Protein 7G0E (pdb70)

Organism: Homo sapiens (NCBI:txid9606)

Sequence (134 aa):
ATVQQLEGRWRLVDSKGFDEYMMKELGVGIALRRKMGAMMAKPPDCCIITCDGKNLTIKTESTLKTTQFSCTLGEKFEETTADGRKTQTVVCNFTDGALVQHQEWDGKESTIITRKLKDGKLVVECCVMNNVTCCTRIYEEKKVE

InterPro domains:
  IPR000463 Cytosolic fatty-acid binding [PR00178] (7-29)
  IPR000463 Cytosolic fatty-acid binding [PR00178] (66-82)
  IPR000463 Cytosolic fatty-acid binding [PR00178] (113-133)
  IPR000463 Cytosolic fatty-acid binding [PS00214] (9-26)
  IPR000566 Lipocalin/cytosolic fatty-acid binding domain [PF00061] (9-133)
  IPR012674 Calycin [G3DSA:2.40.128.20] (1-135)
  IPR012674 Calycin [SSF50814] (5-134)
  IPR031259 Intracellular lipid binding protein [PTHR11955] (5-133)

Foldseek 3Di:
DDLVLVAAKWKWDDKDLPLVVCVVVVFDDVVSVVVVPWTWIWGWDDDPQWIKIWTDTPVDIDIDIDGAPDWDFDQDPSGDTWTWHWHCPPQWIWIWTDDPHWIKIWIWHADPQWTWIWIDTPNRIMIIIIHHDD

Secondary structure (DSSP, 8-state):
--GGGG-EEEEEEEEESHHHHHHHHT--HHHHHHHHH---EEEEEEETTEEEEEEE-SS-EEEEEEETT--EEEE-TTS-EEEEEEEEETTEEEEEEEETTEEEEEEEEEETTEEEEEEEETTEEEEEEEEEE-

Structure (mmCIF, N/CA/C/O backbone):
data_7G0E
#
_entry.id   7G0E
#
_cell.length_a   62.344
_cell.length_b   62.344
_cell.length_c   75.663
_cell.angle_alpha   90.000
_cell.angle_beta   90.000
_cell.angle_gamma   90.000
#
_symmetry.space_group_name_H-M   'P 43 21 2'
#
loop_
_entity.id
_entity.type
_entity.pdbx_description
1 polymer 'Fatty acid-binding protein 5'
2 non-polymer 'DIMETHYL SULFOXIDE'
3 non-polymer '2-{[3-(ethoxycarbonyl)-4,5,6,7-tetrahydro-1-benzothiophen-2-yl]carbamoyl}cyclopent-1-ene-1-carboxylic acid'
4 non-polymer 'SULFATE ION'
5 non-polymer 'CHLORIDE ION'
6 water water
#
loop_
_atom_site.group_PDB
_atom_site.id
_atom_site.type_symbol
_atom_site.label_atom_id
_atom_site.label_alt_id
_atom_site.label_comp_id
_atom_site.label_asym_id
_atom_site.label_entity_id
_atom_site.label_seq_id
_atom_site.pdbx_PDB_ins_code
_atom_site.Cartn_x
_atom_site.Cartn_y
_atom_site.Cartn_z
_atom_site.occupancy
_atom_site.B_iso_or_equiv
_atom_site.auth_seq_id
_atom_site.auth_comp_id
_atom_site.auth_asym_id
_atom_site.auth_atom_id
_atom_site.pdbx_PDB_model_num
ATOM 1 N N . ALA A 1 5 ? -18.399 -24.579 30.454 1.00 44.17 2 ALA A N 1
ATOM 2 C CA . ALA A 1 5 ? -18.204 -23.921 29.088 1.00 38.07 2 ALA A CA 1
ATOM 3 C C . ALA A 1 5 ? -18.493 -24.927 27.979 1.00 33.25 2 ALA A C 1
ATOM 4 O O . ALA A 1 5 ? -18.088 -26.112 28.044 1.00 34.10 2 ALA A O 1
ATOM 6 N N . THR A 1 6 ? -19.235 -24.467 26.970 1.00 30.28 3 THR A N 1
ATOM 7 C CA . THR A 1 6 ? -19.633 -25.297 25.819 1.00 28.26 3 THR A CA 1
ATOM 8 C C . THR A 1 6 ? -19.290 -24.596 24.468 1.00 24.00 3 THR A C 1
ATOM 9 O O . THR A 1 6 ? -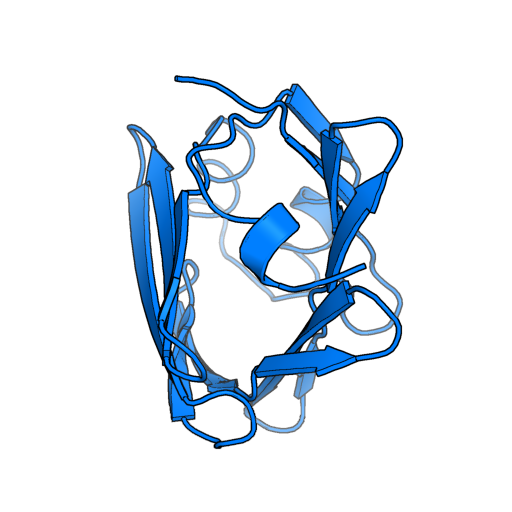19.200 -23.385 24.434 1.00 23.61 3 THR A O 1
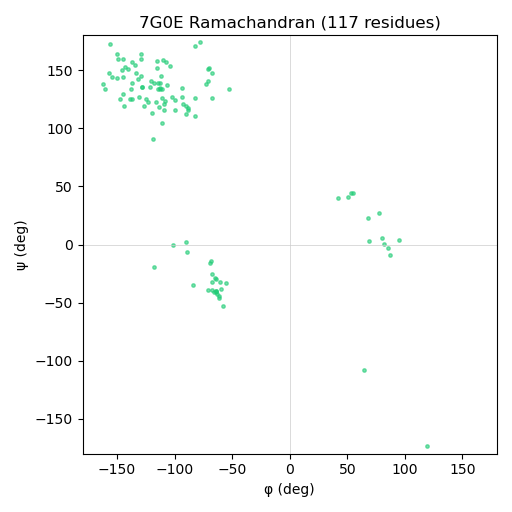ATOM 13 N N . VAL A 1 7 ? -19.207 -25.373 23.372 1.00 22.60 4 VAL A N 1
ATOM 14 C CA . VAL A 1 7 ? -18.999 -24.752 22.062 1.00 23.13 4 VAL A CA 1
ATOM 15 C C . VAL A 1 7 ? -20.142 -23.861 21.633 1.00 21.08 4 VAL A C 1
ATOM 16 O O . VAL A 1 7 ? -19.899 -22.884 20.937 1.00 23.49 4 VAL A O 1
ATOM 20 N N . GLN A 1 8 ? -21.352 -24.149 22.050 1.00 23.66 5 GLN A N 1
ATOM 21 C CA . GLN A 1 8 ? -22.516 -23.307 21.811 1.00 28.50 5 GLN A CA 1
ATOM 22 C C . GLN A 1 8 ? -22.416 -21.915 22.258 1.00 25.93 5 GLN A C 1
ATOM 23 O O . GLN A 1 8 ? -23.003 -21.037 21.614 1.00 21.59 5 GLN A O 1
ATOM 29 N N . GLN A 1 9 ? -21.677 -21.705 23.363 1.00 20.98 6 GLN A N 1
ATOM 30 C CA . GLN A 1 9 ? -21.565 -20.354 23.936 1.00 20.64 6 GLN A CA 1
ATOM 31 C C . GLN A 1 9 ? -20.743 -19.467 23.000 1.00 18.63 6 GLN A C 1
ATOM 32 O O . GLN A 1 9 ? -20.733 -18.234 23.151 1.00 20.56 6 GLN A O 1
ATOM 38 N N . LEU A 1 10 ? -20.006 -20.080 22.053 1.00 15.91 7 LEU A N 1
ATOM 39 C CA . LEU A 1 10 ? -19.175 -19.314 21.099 1.00 13.39 7 LEU A CA 1
ATOM 40 C C . LEU A 1 10 ? -19.971 -18.926 19.816 1.00 12.33 7 LEU A C 1
ATOM 41 O O . LEU A 1 10 ? -19.445 -18.165 19.015 1.00 12.80 7 LEU A O 1
ATOM 46 N N . GLU A 1 11 ? -21.214 -19.426 19.662 1.00 13.17 8 GLU A N 1
ATOM 47 C CA . GLU A 1 11 ? -21.900 -19.232 18.431 1.00 12.67 8 GLU A CA 1
ATOM 48 C C . GLU A 1 11 ? -22.328 -17.759 18.255 1.00 12.42 8 GLU A C 1
ATOM 49 O O . GLU A 1 11 ? -22.645 -17.044 19.268 1.00 14.65 8 GLU A O 1
ATOM 55 N N . GLY A 1 12 ? -22.412 -17.349 16.998 1.00 11.82 9 GLY A N 1
ATOM 56 C CA . GLY A 1 12 ? -22.979 -16.086 16.605 1.00 12.04 9 GLY A CA 1
ATOM 57 C C . GLY A 1 12 ? -21.974 -15.250 15.906 1.00 10.67 9 GLY A C 1
ATOM 58 O O . GLY A 1 12 ? -20.893 -15.706 15.479 1.00 11.46 9 GLY A O 1
ATOM 59 N N . ARG A 1 13 ? -22.392 -14.020 15.645 1.00 11.35 10 ARG A N 1
ATOM 60 C CA . ARG A 1 13 ? -21.562 -13.008 14.972 1.00 12.08 10 ARG A CA 1
ATOM 61 C C . ARG A 1 13 ? -20.856 -12.162 16.013 1.00 12.68 10 ARG A C 1
ATOM 62 O O . ARG A 1 13 ? -21.442 -11.666 16.953 1.00 14.16 10 ARG A O 1
ATOM 70 N N . TRP A 1 14 ? -19.578 -11.938 15.776 1.00 12.15 11 TRP A N 1
ATOM 71 C CA . TRP A 1 14 ? -18.673 -11.241 16.656 1.00 13.74 11 TRP A CA 1
ATOM 72 C C . TRP A 1 14 ? -17.915 -10.217 15.838 1.00 13.69 11 TRP A C 1
ATOM 73 O O . TRP A 1 14 ? -17.557 -10.476 14.709 1.00 15.42 11 TRP A O 1
ATOM 84 N N . ARG A 1 15 ? -17.642 -9.043 16.407 1.00 13.93 12 ARG A N 1
ATOM 85 C CA . ARG A 1 15 ? -16.938 -7.988 15.752 1.00 14.31 12 ARG A CA 1
ATOM 86 C C . ARG A 1 15 ? -15.579 -7.692 16.407 1.00 13.01 12 ARG A C 1
ATOM 87 O O . ARG A 1 15 ? -15.516 -7.503 17.629 1.00 13.84 12 ARG A O 1
ATOM 95 N N . LEU A 1 16 ? -14.504 -7.551 15.618 1.00 12.95 13 LEU A N 1
ATOM 96 C CA . LEU A 1 16 ? -13.198 -7.304 16.159 1.00 12.59 13 LEU A CA 1
ATOM 97 C C . LEU A 1 16 ? -13.121 -5.910 16.808 1.00 12.95 13 LEU A C 1
ATOM 98 O O . LEU A 1 16 ? -13.454 -4.892 16.138 1.00 16.73 13 LEU A O 1
ATOM 103 N N . VAL A 1 17 ? -12.690 -5.860 18.072 1.00 13.99 14 VAL A N 1
ATOM 104 C CA . VAL A 1 17 ? -12.537 -4.620 18.822 1.00 14.65 14 VAL A CA 1
ATOM 105 C C . VAL A 1 17 ? -11.116 -4.355 19.242 1.00 14.16 14 VAL A C 1
ATOM 106 O O . VAL A 1 17 ? -10.803 -3.226 19.589 1.00 19.50 14 VAL A O 1
ATOM 110 N N . ASP A 1 18 ? -10.210 -5.342 19.278 1.00 14.96 15 ASP A N 1
ATOM 111 C CA . ASP A 1 18 ? -8.839 -5.083 19.613 1.00 13.87 15 ASP A CA 1
ATOM 112 C C . ASP A 1 18 ? -7.955 -6.137 19.002 1.00 13.27 15 ASP A C 1
ATOM 113 O O . ASP A 1 18 ? -8.360 -7.319 18.948 1.00 14.39 15 ASP A O 1
ATOM 118 N N . SER A 1 19 ? -6.766 -5.756 18.560 1.00 13.08 16 SER A N 1
ATOM 119 C CA . SER A 1 19 ? -5.763 -6.702 18.103 1.00 12.53 16 SER A CA 1
ATOM 120 C C . SER A 1 19 ? -4.395 -6.312 18.638 1.00 12.86 16 SER A C 1
ATOM 121 O O . SER A 1 19 ? -4.036 -5.141 18.601 1.00 13.96 16 SER A O 1
ATOM 124 N N . LYS A 1 20 ? -3.634 -7.318 19.060 1.00 11.75 17 LYS A N 1
ATOM 125 C CA . LYS A 1 20 ? -2.267 -7.132 19.453 1.00 12.95 17 LYS A CA 1
ATOM 126 C C . LYS A 1 20 ? -1.424 -8.276 18.906 1.00 11.42 17 LYS A C 1
ATOM 127 O O . LYS A 1 20 ? -1.788 -9.437 19.005 1.00 13.33 17 LYS A O 1
ATOM 133 N N . GLY A 1 21 ? -0.267 -7.964 18.309 1.00 11.61 18 GLY A N 1
ATOM 134 C CA . GLY A 1 21 ? 0.658 -8.961 17.803 1.00 11.57 18 GLY A CA 1
ATOM 135 C C . GLY A 1 21 ? 0.343 -9.545 16.439 1.00 10.91 18 GLY A C 1
ATOM 136 O O . GLY A 1 21 ? 1.070 -10.432 15.955 1.00 11.57 18 GLY A O 1
ATOM 137 N N . PHE A 1 22 ? -0.731 -9.105 15.794 1.00 11.04 19 PHE A N 1
ATOM 138 C CA . PHE A 1 22 ? -1.154 -9.780 14.574 1.00 11.16 19 PHE A CA 1
ATOM 139 C C . PHE A 1 22 ? -0.130 -9.584 13.439 1.00 10.76 19 PHE A C 1
ATOM 140 O O . PHE A 1 22 ? 0.166 -10.518 12.698 1.00 10.88 19 PHE A O 1
ATOM 148 N N . ASP A 1 23 ? 0.450 -8.400 13.323 1.00 11.69 20 ASP A N 1
ATOM 149 C CA . ASP A 1 23 ? 1.444 -8.184 12.278 1.00 12.40 20 ASP A CA 1
ATOM 150 C C . ASP A 1 23 ? 2.656 -9.056 12.496 1.00 11.13 20 ASP A C 1
ATOM 151 O O . ASP A 1 23 ? 3.208 -9.584 11.517 1.00 11.76 20 ASP A O 1
ATOM 156 N N . GLU A 1 24 ? 3.088 -9.212 13.762 1.00 11.04 21 GLU A N 1
ATOM 157 C CA . GLU A 1 24 ? 4.204 -10.064 14.060 1.00 11.33 21 GLU A CA 1
ATOM 158 C C . GLU A 1 24 ? 3.905 -11.531 13.696 1.00 9.65 21 GLU A C 1
ATOM 159 O O . GLU A 1 24 ? 4.755 -12.233 13.152 1.00 10.26 21 GLU A O 1
ATOM 165 N N . TYR A 1 25 ? 2.701 -11.967 14.024 1.00 9.22 22 TYR A N 1
ATOM 166 C CA . TYR A 1 25 ? 2.260 -13.308 13.664 1.00 9.54 22 TYR A CA 1
ATOM 167 C C . TYR A 1 25 ? 2.247 -13.502 12.130 1.00 9.71 22 TYR A C 1
ATOM 168 O O . TYR A 1 25 ? 2.727 -14.535 11.623 1.00 10.02 22 TYR A O 1
ATOM 177 N N . MET A 1 26 ? 1.691 -12.519 11.416 1.00 9.57 23 MET A N 1
ATOM 178 C CA A MET A 1 26 ? 1.731 -12.593 9.937 0.50 9.80 23 MET A CA 1
ATOM 179 C CA B MET A 1 26 ? 1.730 -12.621 9.940 0.50 10.04 23 MET A CA 1
ATOM 180 C C . MET A 1 26 ? 3.160 -12.655 9.420 1.00 10.56 23 MET A C 1
ATOM 181 O O . MET A 1 26 ? 3.421 -13.364 8.437 1.00 11.16 23 MET A O 1
ATOM 190 N N . LYS A 1 27 ? 4.083 -11.898 9.967 1.00 10.72 24 LYS A N 1
ATOM 191 C CA . LYS A 1 27 ? 5.522 -11.936 9.547 1.00 11.60 24 LYS A CA 1
ATOM 192 C C . LYS A 1 27 ? 6.099 -13.267 9.843 1.00 11.52 24 LYS A C 1
ATOM 193 O O . LYS A 1 27 ? 6.878 -13.766 9.027 1.00 12.67 24 LYS A O 1
ATOM 199 N N . GLU A 1 28 ? 5.800 -13.893 10.999 1.00 11.32 25 GLU A N 1
ATOM 200 C CA . GLU A 1 28 ? 6.300 -15.251 11.296 1.00 11.25 25 GLU A CA 1
ATOM 201 C C . GLU A 1 28 ? 5.834 -16.266 10.266 1.00 10.92 25 GLU A C 1
ATOM 202 O O . GLU A 1 28 ? 6.582 -17.189 9.901 1.00 13.12 25 GLU A O 1
ATOM 208 N N . LEU A 1 29 ? 4.578 -16.131 9.789 1.00 11.53 26 LEU A N 1
ATOM 209 C CA . LEU A 1 29 ? 4.071 -16.938 8.678 1.00 12.01 26 LEU A CA 1
ATOM 210 C C . LEU A 1 29 ? 4.691 -16.654 7.319 1.00 12.03 26 LEU A C 1
ATOM 211 O O . LEU A 1 29 ? 4.581 -17.486 6.437 1.00 17.81 26 LEU A O 1
ATOM 216 N N . GLY A 1 30 ? 5.404 -15.5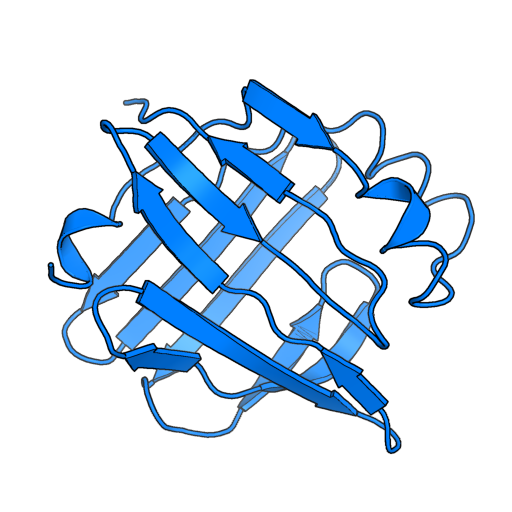42 7.185 1.00 12.25 27 GLY A N 1
ATOM 217 C CA . GLY A 1 30 ? 5.979 -15.220 5.909 1.00 12.37 27 GLY A CA 1
ATOM 218 C C . GLY A 1 30 ? 4.960 -14.661 4.955 1.00 12.55 27 GLY A C 1
ATOM 219 O O . GLY A 1 30 ? 5.123 -14.734 3.716 1.00 15.20 27 GLY A O 1
ATOM 220 N N . VAL A 1 31 ? 3.894 -14.026 5.466 1.00 11.82 28 VAL A N 1
ATOM 221 C CA . VAL A 1 31 ? 2.877 -13.406 4.589 1.00 12.04 28 VAL A CA 1
ATOM 222 C C . VAL A 1 31 ? 3.460 -12.169 3.932 1.00 11.52 28 VAL A C 1
ATOM 223 O O . VAL A 1 31 ? 4.202 -11.415 4.551 1.00 13.16 28 VAL A O 1
ATOM 227 N N . GLY A 1 32 ? 3.125 -11.965 2.661 1.00 12.97 29 GLY A N 1
ATOM 228 C CA . GLY A 1 32 ? 3.628 -10.841 1.909 1.00 13.94 29 GLY A CA 1
ATOM 229 C C . GLY A 1 32 ? 2.903 -9.518 2.244 1.00 11.67 29 GLY A C 1
ATOM 230 O O . GLY A 1 32 ? 1.914 -9.489 2.972 1.00 12.58 29 GLY A O 1
ATOM 231 N N . ILE A 1 33 ? 3.419 -8.441 1.670 1.00 12.42 30 ILE A N 1
ATOM 232 C CA . ILE A 1 33 ? 3.009 -7.138 2.125 1.00 13.24 30 ILE A CA 1
ATOM 233 C C . ILE A 1 33 ? 1.502 -6.907 1.851 1.00 11.54 30 ILE A C 1
ATOM 234 O O . ILE A 1 33 ? 0.867 -6.241 2.648 1.00 12.30 30 ILE A O 1
ATOM 239 N N . ALA A 1 34 ? 0.981 -7.349 0.692 1.00 12.13 31 ALA A N 1
ATOM 240 C CA . ALA A 1 34 ? -0.431 -7.015 0.381 1.00 12.69 31 ALA A CA 1
ATOM 241 C C . ALA A 1 34 ? -1.370 -7.545 1.506 1.00 11.27 31 ALA A C 1
ATOM 242 O O . ALA A 1 34 ? -2.179 -6.821 2.069 1.00 12.15 31 ALA A O 1
ATOM 244 N N . LEU A 1 35 ? -1.245 -8.831 1.807 1.00 11.50 32 LEU A N 1
ATOM 245 C CA . LEU A 1 35 ? -2.102 -9.458 2.847 1.00 11.91 32 LEU A CA 1
ATOM 246 C C . LEU A 1 35 ? -1.768 -8.910 4.190 1.00 12.13 32 LEU A C 1
ATOM 247 O O . LEU A 1 35 ? -2.679 -8.765 4.995 1.00 12.96 32 LEU A O 1
ATOM 252 N N . ARG A 1 36 ? -0.507 -8.529 4.502 1.00 11.90 33 ARG A N 1
ATOM 253 C CA A ARG A 1 36 ? -0.259 -7.914 5.785 0.70 12.50 33 ARG A CA 1
ATOM 254 C CA B ARG A 1 36 ? -0.226 -7.897 5.781 0.30 12.79 33 ARG A CA 1
ATOM 255 C C . ARG A 1 36 ? -0.909 -6.540 5.905 1.00 12.43 33 ARG A C 1
ATOM 256 O O . ARG A 1 36 ? -1.437 -6.247 6.970 1.00 14.27 33 ARG A O 1
ATOM 271 N N . LYS A 1 37 ? -0.884 -5.756 4.798 1.00 12.49 34 LYS A N 1
ATOM 272 C CA . LYS A 1 37 ? -1.571 -4.469 4.884 1.00 13.16 34 LYS A CA 1
ATOM 273 C C . LYS A 1 37 ? -3.052 -4.644 5.053 1.00 13.35 34 LYS A C 1
ATOM 274 O O . LYS A 1 37 ? -3.732 -3.941 5.846 1.00 13.40 34 LYS A O 1
ATOM 280 N N . MET A 1 38 ? -3.635 -5.582 4.359 1.00 13.10 35 MET A N 1
ATOM 281 C CA . MET A 1 38 ? -5.062 -5.865 4.513 1.00 12.17 35 MET A CA 1
ATOM 282 C C . MET A 1 38 ? -5.358 -6.316 5.944 1.00 13.24 35 MET A C 1
ATOM 283 O O . MET A 1 38 ? -6.355 -5.873 6.500 1.00 14.93 35 MET A O 1
ATOM 288 N N . GLY A 1 39 ? -4.521 -7.197 6.480 1.00 13.54 36 GLY A N 1
ATOM 289 C CA . GLY A 1 39 ? -4.752 -7.652 7.855 1.00 14.11 36 GLY A CA 1
ATOM 290 C C . GLY A 1 39 ? -4.616 -6.575 8.863 1.00 15.50 36 GLY A C 1
ATOM 291 O O . GLY A 1 39 ? -5.290 -6.622 9.878 1.00 16.75 36 GLY A O 1
ATOM 292 N N . ALA A 1 40 ? -3.812 -5.537 8.649 1.00 15.97 37 ALA A N 1
ATOM 293 C CA . ALA A 1 40 ? -3.663 -4.395 9.549 1.00 18.59 37 ALA A CA 1
ATOM 294 C C . ALA A 1 40 ? -4.905 -3.539 9.519 1.00 20.22 37 ALA A C 1
ATOM 295 O O . ALA A 1 40 ? -5.246 -2.935 10.523 1.00 24.91 37 ALA A O 1
ATOM 297 N N . MET A 1 41 ? -5.481 -3.372 8.354 1.00 19.31 38 MET A N 1
ATOM 298 C CA A MET A 1 41 ? -6.584 -2.441 8.304 0.50 20.24 38 MET A CA 1
ATOM 299 C CA B MET A 1 41 ? -6.587 -2.454 8.066 0.50 20.23 38 MET A CA 1
ATOM 300 C C . MET A 1 41 ? -7.972 -3.029 8.388 1.00 21.51 38 MET A C 1
ATOM 301 O O . MET A 1 41 ? -8.864 -2.297 8.787 1.00 26.82 38 MET A O 1
ATOM 310 N N . ALA A 1 42 ? -8.157 -4.315 8.097 1.00 18.53 39 ALA A N 1
ATOM 311 C CA . ALA A 1 42 ? -9.478 -4.924 8.255 1.00 16.71 39 ALA A CA 1
ATOM 312 C C . ALA A 1 42 ? -9.896 -5.007 9.734 1.00 15.59 39 ALA A C 1
ATOM 313 O O . ALA A 1 42 ? -9.113 -5.252 10.631 1.00 19.01 39 ALA A O 1
ATOM 315 N N . LYS A 1 43 ? -11.219 -4.877 9.918 1.00 18.66 40 LYS A N 1
ATOM 316 C CA . LYS A 1 43 ? -11.818 -5.088 11.269 1.00 19.91 40 LYS A CA 1
ATOM 317 C C . LYS A 1 43 ? -12.952 -6.104 10.968 1.00 19.47 40 LYS A C 1
ATOM 318 O O . LYS A 1 43 ? -14.100 -5.768 10.838 1.00 21.51 40 LYS A O 1
ATOM 324 N N A PRO A 1 44 ? -12.583 -7.377 10.835 0.50 15.45 41 PRO A N 1
ATOM 325 N N B PRO A 1 44 ? -12.597 -7.356 10.815 0.50 15.62 41 PRO A N 1
ATOM 326 C CA A PRO A 1 44 ? -13.605 -8.349 10.403 0.50 14.74 41 PRO A CA 1
ATOM 327 C CA B PRO A 1 44 ? -13.593 -8.363 10.406 0.50 14.64 41 PRO A CA 1
ATOM 328 C C A PRO A 1 44 ? -14.612 -8.688 11.520 0.50 13.48 41 PRO A C 1
ATOM 329 C C B PRO A 1 44 ? -14.610 -8.691 11.516 0.50 13.41 41 PRO A C 1
ATOM 330 O O A PRO A 1 44 ? -14.379 -8.496 12.730 0.50 14.60 41 PRO A O 1
ATOM 331 O O B PRO A 1 44 ? -14.377 -8.499 12.720 0.50 14.54 41 PRO A O 1
ATOM 338 N N . ASP A 1 45 ? -15.730 -9.248 11.065 1.00 12.59 42 ASP A N 1
ATOM 339 C CA . ASP A 1 45 ? -16.587 -10.022 11.896 1.00 12.31 42 ASP A CA 1
ATOM 340 C C . ASP A 1 45 ? -16.211 -11.500 11.791 1.00 12.13 42 ASP A C 1
ATOM 341 O O . ASP A 1 45 ? -15.717 -11.914 10.730 1.00 13.24 42 ASP A O 1
ATOM 346 N N A CYS A 1 46 ? -16.402 -12.241 12.898 0.70 12.43 43 CYS A N 1
ATOM 347 N N B CYS A 1 46 ? -16.377 -12.262 12.860 0.30 14.08 43 CYS A N 1
ATOM 348 C CA A CYS A 1 46 ? -16.230 -13.682 12.913 0.70 12.07 43 CYS A CA 1
ATOM 349 C CA B CYS A 1 46 ? -16.318 -13.679 12.669 0.30 13.29 43 CYS A CA 1
ATOM 350 C C A CYS A 1 46 ? -17.601 -14.270 13.221 0.70 11.42 43 CYS A C 1
ATOM 351 C C B CYS A 1 46 ? -17.597 -14.255 13.173 0.30 12.15 43 CYS A C 1
ATOM 352 O O A CYS A 1 46 ? -18.247 -13.875 14.163 0.70 12.71 43 CYS A O 1
ATOM 353 O O B CYS A 1 46 ? -18.155 -13.857 14.188 0.30 13.30 43 CYS A O 1
ATOM 358 N N . ILE A 1 47 ? -18.041 -15.223 12.405 1.00 11.75 44 ILE A N 1
ATOM 359 C CA . ILE A 1 47 ? -19.332 -15.870 12.575 1.00 10.47 44 ILE A CA 1
ATOM 360 C C . ILE A 1 47 ? -19.050 -17.346 12.798 1.00 10.64 44 ILE A C 1
ATOM 361 O O . ILE A 1 47 ? -18.486 -18.060 11.953 1.00 10.89 44 ILE A O 1
ATOM 366 N N . ILE A 1 48 ? -19.431 -17.822 14.000 1.00 10.68 45 ILE A N 1
ATOM 367 C CA . ILE A 1 48 ? -19.213 -19.189 14.455 1.00 10.58 45 ILE A CA 1
ATOM 368 C C . ILE A 1 48 ? -20.533 -19.905 14.533 1.00 10.16 45 ILE A C 1
ATOM 369 O O . ILE A 1 48 ? -21.443 -19.400 15.207 1.00 10.76 45 ILE A O 1
ATOM 374 N N . THR A 1 49 ? -20.646 -21.049 13.880 1.00 9.90 46 THR A N 1
ATOM 375 C CA . THR A 1 49 ? -21.807 -21.873 14.066 1.00 11.23 46 THR A CA 1
ATOM 376 C C . THR A 1 49 ? -21.369 -23.320 14.286 1.00 11.16 46 THR A C 1
ATOM 377 O O . THR A 1 49 ? -20.358 -23.798 13.722 1.00 11.93 46 THR A O 1
ATOM 381 N N . CYS A 1 50 ? -22.134 -24.034 15.087 1.00 12.84 47 CYS A N 1
ATOM 382 C CA . CYS A 1 50 ? -21.786 -25.404 15.367 1.00 13.91 47 CYS A CA 1
ATOM 383 C C . CYS A 1 50 ? -23.054 -26.267 15.577 1.00 19.92 47 CYS A C 1
ATOM 384 O O . CYS A 1 50 ? -23.925 -25.871 16.342 1.00 24.78 47 CYS A O 1
ATOM 387 N N . ASP A 1 51 ? -23.172 -27.342 14.812 1.00 20.17 48 ASP A N 1
ATOM 388 C CA . ASP A 1 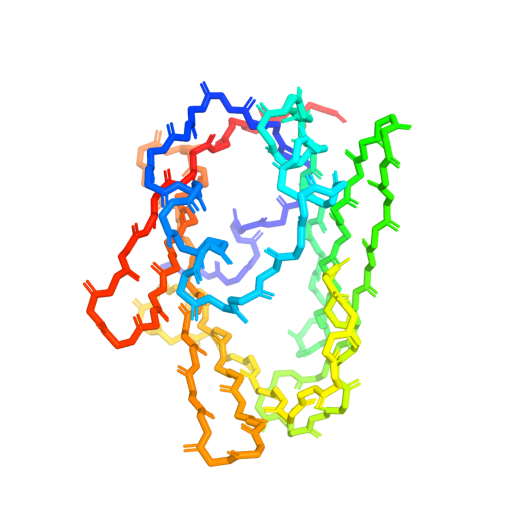51 ? -24.335 -28.282 14.836 1.00 21.80 48 ASP A CA 1
ATOM 389 C C . ASP A 1 51 ? -23.728 -29.608 15.235 1.00 22.25 48 ASP A C 1
ATOM 390 O O . ASP A 1 51 ? -23.159 -30.337 14.427 1.00 20.05 48 ASP A O 1
ATOM 395 N N . GLY A 1 52 ? -23.728 -29.815 16.553 1.00 24.42 49 GLY A N 1
ATOM 396 C CA . GLY A 1 52 ? -23.065 -30.978 17.137 1.00 23.01 49 GLY A CA 1
ATOM 397 C C . GLY A 1 52 ? -21.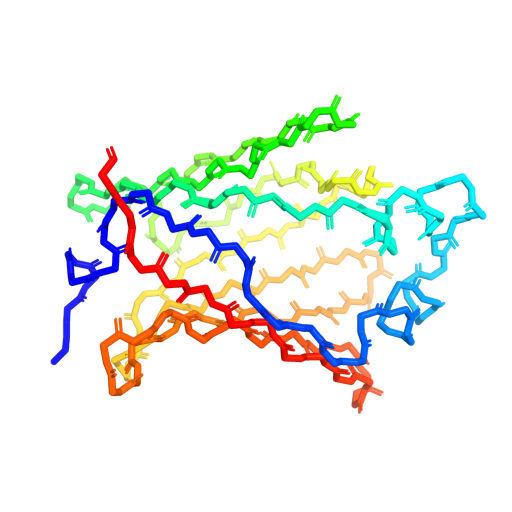558 -30.916 16.899 1.00 22.52 49 GLY A C 1
ATOM 398 O O . GLY A 1 52 ? -20.899 -30.129 17.501 1.00 29.90 49 GLY A O 1
ATOM 399 N N . LYS A 1 53 ? -21.057 -31.764 16.023 1.00 23.66 50 LYS A N 1
ATOM 400 C CA . LYS A 1 53 ? -19.663 -31.766 15.740 1.00 21.76 50 LYS A CA 1
ATOM 401 C C . LYS A 1 53 ? -19.390 -31.057 14.438 1.00 18.77 50 LYS A C 1
ATOM 402 O O . LYS A 1 53 ? -18.236 -30.920 14.122 1.00 19.89 50 LYS A O 1
ATOM 408 N N . ASN A 1 54 ? -20.419 -30.541 13.732 1.00 15.74 51 ASN A N 1
ATOM 409 C CA . ASN A 1 54 ? -20.130 -29.763 12.532 1.00 15.22 51 ASN A CA 1
ATOM 410 C C . ASN A 1 54 ? -19.920 -28.283 12.860 1.00 14.59 51 ASN A C 1
ATOM 411 O O . ASN A 1 54 ? -20.791 -27.662 13.384 1.00 25.63 51 ASN A O 1
ATOM 416 N N . LEU A 1 55 ? -18.739 -27.784 12.601 1.00 11.60 52 LEU A N 1
ATOM 417 C CA . LEU A 1 55 ? -18.329 -26.430 12.915 1.00 10.27 52 LEU A CA 1
ATOM 418 C C . LEU A 1 55 ? -18.127 -25.661 11.589 1.00 9.87 52 LEU A C 1
ATOM 419 O O . LEU A 1 55 ? -17.510 -26.168 10.657 1.00 12.09 52 LEU A O 1
ATOM 424 N N . THR A 1 56 ? -18.571 -24.413 11.570 1.00 9.95 53 THR A N 1
ATOM 425 C CA . THR A 1 56 ? -18.235 -23.482 10.494 1.00 10.26 53 THR A CA 1
ATOM 426 C C . THR A 1 56 ? -17.691 -22.180 11.185 1.00 9.70 53 THR A C 1
ATOM 427 O O . THR A 1 56 ? -18.297 -21.689 12.120 1.00 10.93 53 THR A O 1
ATOM 431 N N . ILE A 1 57 ? -16.578 -21.651 10.645 1.00 9.61 54 ILE A N 1
ATOM 432 C CA . ILE A 1 57 ? -16.117 -20.322 11.034 1.00 10.23 54 ILE A CA 1
ATOM 433 C C . ILE A 1 57 ? -15.935 -19.473 9.812 1.00 10.31 54 ILE A C 1
ATOM 434 O O . ILE A 1 57 ? -15.160 -19.833 8.912 1.00 10.98 54 ILE A O 1
ATOM 439 N N . LYS A 1 58 ? -16.658 -18.371 9.690 1.00 11.08 55 LYS A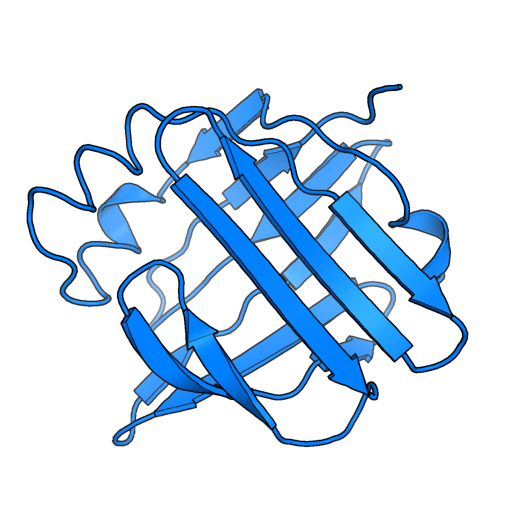 N 1
ATOM 440 C CA . LYS A 1 58 ? -16.577 -17.422 8.569 1.00 11.52 55 LYS A CA 1
ATOM 441 C C . LYS A 1 58 ? -16.008 -16.124 9.150 1.00 11.32 55 LYS A C 1
ATOM 442 O O . LYS A 1 58 ? -16.423 -15.644 10.197 1.00 12.99 55 LYS A O 1
ATOM 448 N N . THR A 1 59 ? -15.041 -15.572 8.444 1.00 14.25 56 THR A N 1
ATOM 449 C CA . THR A 1 59 ? -14.371 -14.308 8.786 1.00 14.29 56 THR A CA 1
ATOM 450 C C . THR A 1 59 ? -14.792 -13.396 7.675 1.00 14.03 56 THR A C 1
ATOM 451 O O . THR A 1 59 ? -14.414 -13.619 6.560 1.00 18.94 56 THR A O 1
ATOM 455 N N . GLU A 1 60 ? -15.501 -12.298 7.951 1.00 13.32 57 GLU A N 1
ATOM 456 C CA . GLU A 1 60 ? -16.122 -11.432 6.967 1.00 15.08 57 GLU A CA 1
ATOM 457 C C . GLU A 1 60 ? -15.626 -9.983 7.106 1.00 14.05 57 GLU A C 1
ATOM 458 O O . GLU A 1 60 ? -15.766 -9.366 8.173 1.00 14.83 57 GLU A O 1
ATOM 464 N N . SER A 1 61 ? -15.067 -9.431 6.055 1.00 15.75 58 SER A N 1
ATOM 465 C CA . SER A 1 61 ? -14.661 -8.029 6.056 1.00 17.71 58 SER A CA 1
ATOM 466 C C . SER A 1 61 ? -14.786 -7.532 4.639 1.00 18.91 58 SER A C 1
ATOM 467 O O . SER A 1 61 ? -14.846 -8.314 3.636 1.00 18.61 58 SER A O 1
ATOM 470 N N . THR A 1 62 ? -14.782 -6.211 4.570 1.00 20.74 59 THR A N 1
ATOM 471 C CA . THR A 1 62 ? -14.863 -5.531 3.275 1.00 22.59 59 THR A CA 1
ATOM 472 C C . THR A 1 62 ? -13.678 -5.915 2.396 1.00 19.11 59 THR A C 1
ATOM 473 O O . THR A 1 62 ? -13.781 -5.919 1.186 1.00 24.38 59 THR A O 1
ATOM 477 N N . LEU A 1 63 ? -12.542 -6.176 2.977 1.00 14.23 60 LEU A N 1
ATOM 478 C CA . LEU A 1 63 ? -11.364 -6.504 2.204 1.00 14.01 60 LEU A CA 1
ATOM 479 C C . LEU A 1 63 ? -11.287 -7.991 1.813 1.00 16.15 60 LEU A C 1
ATOM 480 O O . LEU A 1 63 ? -10.816 -8.338 0.770 1.00 24.52 60 LEU A O 1
ATOM 485 N N . LYS A 1 64 ? -11.754 -8.901 2.665 1.00 15.20 61 LYS A N 1
ATOM 486 C CA . LYS A 1 64 ? -11.653 -10.347 2.374 1.00 17.12 61 LYS A CA 1
ATOM 487 C C . LYS A 1 64 ? -12.620 -11.083 3.255 1.00 15.60 61 LYS A C 1
ATOM 488 O O . LYS A 1 64 ? -12.732 -10.794 4.447 1.00 21.53 61 LYS A O 1
ATOM 494 N N . THR A 1 65 ? -13.291 -12.048 2.691 1.00 14.35 62 THR A N 1
ATOM 495 C CA . THR A 1 65 ? -14.092 -13.003 3.448 1.00 14.81 62 THR A CA 1
ATOM 496 C C . THR A 1 65 ? -13.607 -14.402 3.192 1.00 14.16 62 THR A C 1
ATOM 497 O O . THR A 1 65 ? -13.298 -14.760 2.043 1.00 15.14 62 THR A O 1
ATOM 501 N N . THR A 1 66 ? -13.486 -15.194 4.240 1.00 14.30 63 THR A N 1
ATOM 502 C CA . THR A 1 66 ? -13.027 -16.572 4.163 1.00 15.22 63 THR A CA 1
ATOM 503 C C . THR A 1 66 ? -13.930 -17.406 5.065 1.00 12.42 63 THR A C 1
ATOM 504 O O . THR A 1 66 ? -14.507 -16.874 5.954 1.00 15.99 63 THR A O 1
ATOM 508 N N . GLN A 1 67 ? -13.996 -18.671 4.801 1.00 12.34 64 GLN A N 1
ATOM 509 C CA . GLN A 1 67 ? -14.736 -19.553 5.651 1.00 11.94 64 GLN A CA 1
ATOM 510 C C . GLN A 1 67 ? -14.220 -20.989 5.501 1.00 11.17 64 GLN A C 1
ATOM 511 O O . GLN A 1 67 ? -13.783 -21.390 4.428 1.00 12.48 64 GLN A O 1
ATOM 517 N N . PHE A 1 68 ? -14.295 -21.721 6.617 1.00 11.07 65 PHE A N 1
ATOM 518 C CA . PHE A 1 68 ? -14.075 -23.144 6.592 1.00 10.72 65 PHE A CA 1
ATOM 519 C C . PHE A 1 68 ? -15.136 -23.881 7.395 1.00 11.49 65 PHE A C 1
ATOM 520 O O . PHE A 1 68 ? -15.722 -23.295 8.286 1.00 10.82 65 PHE A O 1
ATOM 528 N N . SER A 1 69 ? -15.360 -25.131 7.033 1.00 11.84 66 SER A N 1
ATOM 529 C CA . SER A 1 69 ? -16.241 -26.031 7.738 1.00 12.15 66 SER A CA 1
ATOM 530 C C . SER A 1 69 ? -15.499 -27.332 8.004 1.00 11.41 66 SER A C 1
ATOM 531 O O . SER A 1 69 ? -14.667 -27.787 7.241 1.00 13.58 66 SER A O 1
ATOM 534 N N . CYS A 1 70 ? -15.787 -27.957 9.160 1.00 11.11 67 CYS A N 1
ATOM 535 C CA . CYS A 1 70 ? -15.173 -29.236 9.517 1.00 11.08 67 CYS A CA 1
ATOM 536 C C . CYS A 1 70 ? -16.048 -29.977 10.513 1.00 11.39 67 CYS A C 1
ATOM 537 O O . CYS A 1 70 ? -17.040 -29.460 11.027 1.00 11.83 67 CYS A O 1
ATOM 540 N N . THR A 1 71 ? -15.649 -31.217 10.766 1.00 11.64 68 THR A N 1
ATOM 541 C CA . THR A 1 71 ? -16.179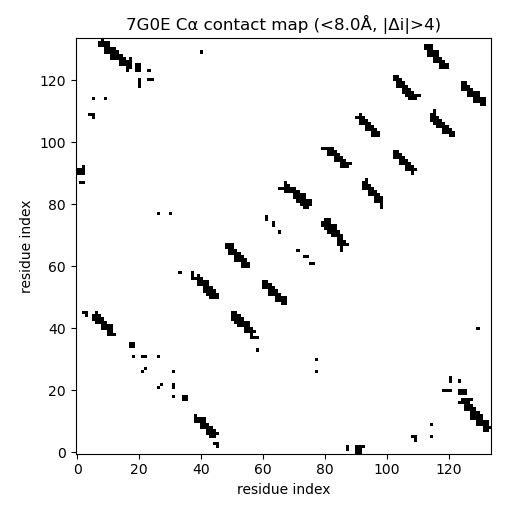 -32.043 11.825 1.00 12.36 68 THR A CA 1
ATOM 542 C C . THR A 1 71 ? -15.164 -32.020 12.931 1.00 12.00 68 THR A C 1
ATOM 543 O O . THR A 1 71 ? -13.964 -32.303 12.725 1.00 12.45 68 THR A O 1
ATOM 547 N N . LEU A 1 72 ? -15.551 -31.682 14.160 1.00 11.55 69 LEU A N 1
ATOM 548 C CA . LEU A 1 72 ? -14.665 -31.635 15.339 1.00 13.00 69 LEU A CA 1
ATOM 549 C C . LEU A 1 72 ? -13.966 -32.960 15.435 1.00 11.92 69 LEU A C 1
ATOM 550 O O . LEU A 1 72 ? -14.609 -34.020 15.377 1.00 13.85 69 LEU A O 1
ATOM 555 N N . GLY A 1 73 ? -12.664 -32.907 15.657 1.00 11.96 70 GLY A N 1
ATOM 556 C CA . GLY A 1 73 ? -11.862 -34.044 15.828 1.00 13.40 70 GLY A CA 1
ATOM 557 C C . GLY A 1 73 ? -11.280 -34.688 14.590 1.00 13.54 70 GLY A C 1
ATOM 558 O O . GLY A 1 73 ? -10.519 -35.603 14.708 1.00 16.50 70 GLY A O 1
ATOM 559 N N . GLU A 1 74 ? -11.699 -34.260 13.392 1.00 12.91 71 GLU A N 1
ATOM 560 C CA . GLU A 1 74 ? -11.281 -34.830 12.138 1.00 12.32 71 GLU A CA 1
ATOM 561 C C . GLU A 1 74 ? -10.337 -33.925 11.409 1.00 12.74 71 GLU A C 1
ATOM 562 O O . GLU A 1 74 ? -10.574 -32.726 11.301 1.00 16.71 71 GLU A O 1
ATOM 568 N N . LYS A 1 75 ? -9.281 -34.480 10.837 1.00 13.01 72 LYS A N 1
ATOM 569 C CA . LYS A 1 75 ? -8.320 -33.750 10.052 1.00 12.84 72 LYS A CA 1
ATOM 570 C C . LYS A 1 75 ? -8.913 -33.353 8.708 1.00 11.64 72 LYS A C 1
ATOM 571 O O . LYS A 1 75 ? -9.563 -34.171 8.068 1.00 13.91 72 LYS A O 1
ATOM 577 N N . PHE A 1 76 ? -8.658 -32.140 8.263 1.00 11.27 73 PHE A N 1
ATOM 578 C CA . PHE A 1 76 ? -9.163 -31.672 7.001 1.00 11.05 73 PHE A CA 1
ATOM 579 C C . PHE A 1 76 ? -8.184 -30.661 6.375 1.00 10.14 73 PHE A C 1
ATOM 580 O O . PHE A 1 76 ? -7.307 -30.098 7.011 1.00 11.47 73 PHE A O 1
ATOM 588 N N . GLU A 1 77 ? -8.331 -30.490 5.073 1.00 10.78 74 GLU A N 1
ATOM 589 C CA . GLU A 1 77 ? -7.553 -29.482 4.324 1.00 11.30 74 GLU A CA 1
ATOM 590 C C . GLU A 1 77 ? -8.195 -28.124 4.451 1.00 11.43 74 GLU A C 1
ATOM 591 O O . GLU A 1 77 ? -9.272 -27.849 3.851 1.00 12.19 74 GLU A O 1
ATOM 597 N N . GLU A 1 78 ? -7.520 -27.220 5.175 1.00 10.40 75 GLU A N 1
ATOM 598 C CA . GLU A 1 78 ? -7.920 -25.839 5.320 1.00 10.68 75 GLU A CA 1
ATOM 599 C C . GLU A 1 78 ? -7.133 -24.938 4.385 1.00 11.06 75 GLU A C 1
ATOM 600 O O . GLU A 1 78 ? -5.916 -24.938 4.443 1.00 13.40 75 GLU A O 1
ATOM 606 N N . THR A 1 79 ? -7.806 -24.156 3.536 1.00 9.83 76 THR A N 1
ATOM 607 C CA . THR A 1 79 ? -7.168 -23.061 2.833 1.00 10.27 76 THR A CA 1
ATOM 608 C C . THR A 1 79 ? -7.269 -21.822 3.744 1.00 10.31 76 THR A C 1
ATOM 609 O O . THR A 1 79 ? -8.373 -21.372 4.085 1.00 11.02 76 THR A O 1
ATOM 613 N N . THR A 1 80 ? -6.134 -21.330 4.189 1.00 10.67 77 THR A N 1
ATOM 614 C CA . THR A 1 80 ? -6.141 -20.223 5.147 1.00 10.23 77 THR A CA 1
ATOM 615 C C . THR A 1 80 ? -6.305 -18.915 4.420 1.00 10.71 77 THR A C 1
ATOM 616 O O . THR A 1 80 ? -6.208 -18.838 3.180 1.00 12.09 77 THR A O 1
ATOM 620 N N . ALA A 1 81 ? -6.515 -17.832 5.185 1.00 11.11 78 ALA A N 1
ATOM 621 C CA . ALA A 1 81 ? -6.786 -16.545 4.566 1.00 12.08 78 ALA A CA 1
ATOM 622 C C . ALA A 1 81 ? -5.583 -15.991 3.804 1.00 12.68 78 ALA A C 1
ATOM 623 O O . ALA A 1 81 ? -5.695 -15.210 2.862 1.00 16.23 78 ALA A O 1
ATOM 625 N N . ASP A 1 82 ? -4.393 -16.418 4.216 1.00 11.84 79 ASP A N 1
ATOM 626 C CA . ASP A 1 82 ? -3.154 -16.097 3.541 1.00 13.08 79 ASP A CA 1
ATOM 627 C C . ASP A 1 82 ? -2.748 -17.096 2.471 1.00 12.33 79 ASP A C 1
ATOM 628 O O . ASP A 1 82 ? -1.725 -16.902 1.835 1.00 16.18 79 ASP A O 1
ATOM 633 N N . GLY A 1 83 ? -3.557 -18.131 2.211 1.00 12.41 80 GLY A N 1
ATOM 634 C CA . GLY A 1 83 ? -3.375 -19.045 1.113 1.00 13.55 80 GLY A CA 1
ATOM 635 C C . GLY A 1 83 ? -2.648 -20.321 1.357 1.00 11.98 80 GLY A C 1
ATOM 636 O O . GLY A 1 83 ? -2.413 -21.080 0.407 1.00 16.25 80 GLY A O 1
ATOM 637 N N . ARG A 1 84 ? -2.265 -20.605 2.598 1.00 11.55 81 ARG A N 1
ATOM 638 C CA . ARG A 1 84 ? -1.662 -21.900 2.900 1.00 11.56 81 ARG A CA 1
ATOM 639 C C . ARG A 1 84 ? -2.748 -22.975 2.798 1.00 10.78 81 ARG A C 1
ATOM 640 O O . ARG A 1 84 ? -3.940 -22.729 2.992 1.00 12.21 81 ARG A O 1
ATOM 648 N N . LYS A 1 85 ? -2.319 -24.200 2.467 1.00 12.00 82 LYS A N 1
ATOM 649 C CA . LYS A 1 85 ? -3.200 -25.388 2.568 1.00 12.70 82 LYS A CA 1
ATOM 650 C C . LYS A 1 85 ? -2.657 -26.227 3.709 1.00 11.99 82 LYS A C 1
ATOM 651 O O . LYS A 1 85 ? -1.636 -26.911 3.616 1.00 16.78 82 LYS A O 1
ATOM 657 N N . THR A 1 86 ? -3.331 -26.194 4.837 1.00 11.28 83 THR A N 1
ATOM 658 C CA . THR A 1 86 ? -2.871 -26.862 6.032 1.00 11.23 83 THR A CA 1
ATOM 659 C C . THR A 1 86 ? -3.711 -28.078 6.318 1.00 11.54 83 THR A C 1
ATOM 660 O O . THR A 1 86 ? -4.852 -28.215 5.854 1.00 12.31 83 THR A O 1
ATOM 664 N N . GLN A 1 87 ? -3.141 -29.000 7.066 1.00 10.75 84 GLN A N 1
ATOM 665 C CA . GLN A 1 87 ? -3.913 -30.073 7.697 1.00 10.89 84 GLN A CA 1
ATOM 666 C C . GLN A 1 87 ? -4.321 -29.547 9.070 1.00 10.25 84 GLN A C 1
ATOM 667 O O . GLN A 1 87 ? -3.479 -29.308 9.936 1.00 11.59 84 GLN A O 1
ATOM 673 N N . THR A 1 88 ? -5.620 -29.323 9.226 1.00 10.91 85 THR A N 1
ATOM 674 C CA . THR A 1 88 ? -6.198 -28.724 10.400 1.00 10.59 85 THR A CA 1
ATOM 675 C C . THR A 1 88 ? -7.036 -29.696 11.175 1.00 10.85 85 THR A C 1
ATOM 676 O O . THR A 1 88 ? -7.718 -30.544 10.566 1.00 11.57 85 THR A O 1
ATOM 680 N N . VAL A 1 89 ? -7.048 -29.592 12.496 1.00 11.84 86 VAL A N 1
ATOM 681 C CA A VAL A 1 89 ? -8.042 -30.247 13.335 0.70 11.87 86 VAL A CA 1
ATOM 682 C CA B VAL A 1 89 ? -8.068 -30.236 13.316 0.30 12.07 86 VAL A CA 1
ATOM 683 C C . VAL A 1 89 ? -8.593 -29.248 14.344 1.00 11.03 86 VAL A C 1
ATOM 684 O O . VAL A 1 89 ? -7.790 -28.503 14.923 1.00 12.35 86 VAL A O 1
ATOM 691 N N . CYS A 1 90 ? -9.909 -29.234 14.530 1.00 11.12 87 CYS A N 1
ATOM 692 C CA . CYS A 1 90 ? -10.535 -28.401 15.537 1.00 11.74 87 CYS A CA 1
ATOM 693 C C . CYS A 1 90 ? -11.168 -29.286 16.603 1.00 12.67 87 CYS A C 1
ATOM 694 O O . CYS A 1 90 ? -11.801 -30.301 16.266 1.00 13.50 87 CYS A O 1
ATOM 697 N N . ASN A 1 91 ? -11.027 -28.889 17.849 1.00 13.17 88 ASN A N 1
ATOM 698 C CA . ASN A 1 91 ? -11.665 -29.624 18.942 1.00 13.79 88 ASN A CA 1
ATOM 699 C C . ASN A 1 91 ? -12.137 -28.610 19.977 1.00 13.58 88 ASN A C 1
ATOM 700 O O . ASN A 1 91 ? -11.492 -27.596 20.165 1.00 18.59 88 ASN A O 1
ATOM 705 N N . PHE A 1 92 ? -13.174 -28.922 20.742 1.00 14.67 89 PHE A N 1
ATOM 706 C CA . PHE A 1 92 ? -13.565 -28.130 21.883 1.00 15.91 89 PHE A CA 1
ATOM 707 C C . PHE A 1 92 ? -13.000 -28.867 23.094 1.00 18.23 89 PHE A C 1
ATOM 708 O O . PHE A 1 92 ? -13.454 -29.966 23.393 1.00 20.28 89 PHE A O 1
ATOM 716 N N . THR A 1 93 ? -12.063 -28.263 23.831 1.00 20.81 90 THR A N 1
ATOM 717 C CA . THR A 1 93 ? -11.247 -28.926 24.874 1.00 22.01 90 THR A CA 1
ATOM 718 C C . THR A 1 93 ? -11.020 -27.934 25.948 1.00 26.43 90 THR A C 1
ATOM 719 O O . THR A 1 93 ? -10.540 -26.840 25.719 1.00 27.42 90 THR A O 1
ATOM 723 N N . ASP A 1 94 ? -11.290 -28.346 27.180 1.00 35.42 91 ASP A N 1
ATOM 724 C CA . ASP A 1 94 ? -10.953 -27.530 28.368 1.00 28.49 91 ASP A CA 1
ATOM 725 C C . ASP A 1 94 ? -11.537 -26.126 28.207 1.00 24.01 91 ASP A C 1
ATOM 726 O O . ASP A 1 94 ? -10.847 -25.149 28.554 1.00 33.39 91 ASP A O 1
ATOM 731 N N . GLY A 1 95 ? -12.811 -26.069 27.749 1.00 26.78 92 GLY A N 1
ATOM 732 C CA . GLY A 1 95 ? -13.610 -24.848 27.636 1.00 25.23 92 GLY A CA 1
ATOM 733 C C . GLY A 1 95 ? -13.103 -23.852 26.554 1.00 25.73 92 GLY A C 1
ATOM 734 O O . GLY A 1 95 ? -13.339 -22.677 26.714 1.00 24.72 92 GLY A O 1
ATOM 735 N N . ALA A 1 96 ? -12.351 -24.293 25.536 1.00 20.77 93 ALA A N 1
ATOM 736 C CA . ALA A 1 96 ? -11.974 -23.463 24.435 1.00 16.77 93 ALA A CA 1
ATOM 737 C C . ALA A 1 96 ? -12.053 -24.285 23.159 1.00 15.25 93 ALA A C 1
ATOM 738 O O . ALA A 1 96 ? -11.849 -25.485 23.152 1.00 18.72 93 ALA A O 1
ATOM 740 N N . LEU A 1 97 ? -12.321 -23.595 22.046 1.00 14.14 94 LEU A N 1
ATOM 741 C CA . LEU A 1 97 ? -12.125 -24.194 20.744 1.00 14.14 94 LEU A CA 1
ATOM 742 C C . LEU A 1 97 ? -10.650 -24.069 20.353 1.00 13.12 94 LEU A C 1
ATOM 743 O O . LEU A 1 97 ? -10.096 -22.979 20.358 1.00 15.28 94 LEU A O 1
ATOM 748 N N . VAL A 1 98 ? -10.062 -25.168 20.024 1.00 12.63 95 VAL A N 1
ATOM 749 C CA . VAL A 1 98 ? -8.658 -25.292 19.679 1.00 12.74 95 VAL A CA 1
ATOM 750 C C . VAL A 1 98 ? -8.531 -25.743 18.218 1.00 12.70 95 VAL A C 1
ATOM 751 O O . VAL A 1 98 ? -9.000 -26.806 17.872 1.00 17.51 95 VAL A O 1
ATOM 755 N N . GLN A 1 99 ? -7.839 -24.967 17.405 1.00 12.12 96 GLN A N 1
ATOM 756 C CA . GLN A 1 99 ? -7.633 -25.205 15.994 1.00 12.31 96 GLN A CA 1
ATOM 757 C C . GLN A 1 99 ? -6.141 -25.338 15.740 1.00 11.16 96 GLN A C 1
ATOM 758 O O . GLN A 1 99 ? -5.359 -24.368 15.971 1.00 14.28 96 GLN A O 1
ATOM 764 N N . HIS A 1 100 ? -5.708 -26.509 15.372 1.00 11.10 97 HIS A N 1
ATOM 765 C CA . HIS A 1 100 ? -4.331 -26.846 15.164 1.00 11.95 97 HIS A CA 1
ATOM 766 C C . HIS A 1 100 ? -4.056 -27.029 13.688 1.00 11.51 97 HIS A C 1
ATOM 767 O O . HIS A 1 100 ? -4.713 -27.852 13.071 1.00 13.17 97 HIS A O 1
ATOM 774 N N . GLN A 1 101 ? -3.087 -26.281 13.141 1.00 10.89 98 GLN A N 1
ATOM 775 C CA . GLN A 1 101 ? -2.664 -26.359 11.739 1.00 10.33 98 GLN A CA 1
ATOM 776 C C . GLN A 1 101 ? -1.283 -26.899 11.617 1.00 10.97 98 GLN A C 1
ATOM 777 O O . GLN A 1 101 ? -0.368 -26.466 12.293 1.00 12.42 98 GLN A O 1
ATOM 783 N N . GLU A 1 102 ? -1.124 -27.824 10.680 1.00 11.73 99 GLU A N 1
ATOM 784 C CA . GLU A 1 102 ? 0.211 -28.386 10.349 1.00 12.50 99 GLU A CA 1
ATOM 785 C C . GLU A 1 102 ? 0.398 -28.281 8.855 1.00 12.04 99 GLU A C 1
ATOM 786 O O . GLU A 1 102 ? -0.505 -28.675 8.069 1.00 13.40 99 GLU A O 1
ATOM 792 N N . TRP A 1 103 ? 1.570 -27.848 8.431 1.00 12.13 100 TRP A N 1
ATOM 793 C CA . TRP A 1 103 ? 1.881 -27.778 6.986 1.00 12.82 100 TRP A CA 1
ATOM 794 C C . TRP A 1 103 ? 3.373 -27.732 6.808 1.00 14.72 100 TRP A C 1
ATOM 795 O O . TRP A 1 103 ? 4.029 -27.001 7.517 1.00 14.30 100 TRP A O 1
ATOM 806 N N . ASP A 1 104 ? 3.902 -28.524 5.907 1.00 17.49 101 ASP A N 1
ATOM 807 C CA . ASP A 1 104 ? 5.295 -28.418 5.438 1.00 19.52 101 ASP A CA 1
ATOM 808 C C . ASP A 1 104 ? 6.259 -28.372 6.672 1.00 19.19 101 ASP A C 1
ATOM 809 O O . ASP A 1 104 ? 7.219 -27.617 6.704 1.00 20.95 101 ASP A O 1
ATOM 814 N N . GLY A 1 105 ? 5.960 -29.195 7.670 1.00 17.76 102 GLY A N 1
ATOM 815 C CA . GLY A 1 105 ? 6.813 -29.311 8.871 1.00 16.10 102 GLY A CA 1
ATOM 816 C C . GLY A 1 105 ? 6.668 -28.231 9.936 1.00 14.03 102 GLY A C 1
ATOM 817 O O . GLY A 1 105 ? 7.371 -28.252 10.942 1.00 18.87 102 GLY A O 1
ATOM 818 N N . LYS A 1 106 ? 5.716 -27.337 9.749 1.00 14.21 103 LYS A N 1
ATOM 819 C CA . LYS A 1 106 ? 5.403 -26.174 10.611 1.00 13.57 103 LYS A CA 1
ATOM 820 C C . LYS A 1 106 ? 4.078 -26.411 11.319 1.00 11.78 103 LYS A C 1
ATOM 821 O O . LYS A 1 106 ? 3.255 -27.222 10.843 1.00 12.85 103 LYS A O 1
ATOM 827 N N . GLU A 1 107 ? 3.831 -25.719 12.422 1.00 11.79 104 GLU A N 1
ATOM 828 C CA . GLU A 1 107 ? 2.585 -25.826 13.110 1.00 13.04 104 GLU A CA 1
ATOM 829 C C . GLU A 1 107 ? 2.213 -24.450 13.721 1.00 12.15 104 GLU A C 1
ATOM 830 O O . GLU A 1 107 ? 3.048 -23.664 14.125 1.00 11.15 104 GLU A O 1
ATOM 836 N N . SER A 1 108 ? 0.914 -24.237 13.809 1.00 11.03 105 SER A N 1
ATOM 837 C CA . SER A 1 108 ? 0.348 -23.078 14.473 1.00 11.21 105 SER A CA 1
ATOM 838 C C . SER A 1 108 ? -0.940 -23.467 15.149 1.00 11.43 105 SER A C 1
ATOM 839 O O . SER A 1 108 ? -1.703 -24.281 14.620 1.00 13.26 105 SER A O 1
ATOM 842 N N . THR A 1 109 ? -1.203 -22.866 16.321 1.00 11.45 106 THR A N 1
ATOM 843 C CA . THR A 1 109 ? -2.427 -23.081 17.070 1.00 12.66 106 THR A CA 1
ATOM 844 C C . THR A 1 109 ? -3.201 -21.772 17.202 1.00 11.98 106 THR A C 1
ATOM 845 O O . THR A 1 109 ? -2.597 -20.738 17.512 1.00 11.47 106 THR A O 1
ATOM 849 N N . ILE A 1 110 ? -4.501 -21.874 17.043 1.00 11.67 107 ILE A N 1
ATOM 850 C CA A ILE A 1 110 ? -5.449 -20.803 17.269 0.50 11.46 107 ILE A CA 1
ATOM 851 C CA B ILE A 1 110 ? -5.458 -20.796 17.249 0.50 11.48 107 ILE A CA 1
ATOM 852 C C . ILE A 1 110 ? -6.457 -21.241 18.277 1.00 11.27 107 ILE A C 1
ATOM 853 O O . ILE A 1 110 ? -7.108 -22.278 18.050 1.00 11.66 107 ILE A O 1
ATOM 862 N N . THR A 1 111 ? -6.647 -20.476 19.361 1.00 10.65 108 THR A N 1
ATOM 863 C CA . THR A 1 111 ? -7.654 -20.809 20.353 1.00 10.85 108 THR A CA 1
ATOM 864 C C . THR A 1 111 ? -8.701 -19.750 20.363 1.00 11.27 108 THR A C 1
ATOM 865 O O . THR A 1 111 ? -8.433 -18.564 20.096 1.00 11.48 108 THR A O 1
ATOM 869 N N . ARG A 1 112 ? -9.927 -20.117 20.733 1.00 11.90 109 ARG A N 1
ATOM 870 C CA . ARG A 1 112 ? -11.073 -19.185 20.817 1.00 11.73 109 ARG A CA 1
ATOM 871 C C . ARG A 1 112 ? -11.825 -19.567 22.099 1.00 11.87 109 ARG A C 1
ATOM 872 O O . ARG A 1 112 ? -12.240 -20.699 22.261 1.00 12.39 109 ARG A O 1
ATOM 880 N N . LYS A 1 113 ? -12.010 -18.567 22.962 1.00 12.82 110 LYS A N 1
ATOM 881 C CA . LYS A 1 113 ? -12.679 -18.798 24.263 1.00 14.36 110 LYS A CA 1
ATOM 882 C C . LYS A 1 113 ? -13.502 -17.560 24.578 1.00 14.42 110 LYS A C 1
ATOM 883 O O . LYS A 1 113 ? -13.240 -16.481 24.093 1.00 17.73 110 LYS A O 1
ATOM 889 N N . LEU A 1 114 ? -14.488 -17.763 25.466 1.00 15.62 111 LEU A N 1
ATOM 890 C CA . LEU A 1 114 ? -15.281 -16.712 25.999 1.00 18.77 111 LEU A CA 1
ATOM 891 C C . LEU A 1 114 ? -14.611 -16.268 27.334 1.00 21.63 111 LEU A C 1
ATOM 892 O O . LEU A 1 114 ? -14.369 -17.108 28.237 1.00 28.07 111 LEU A O 1
ATOM 897 N N . LYS A 1 115 ? -14.343 -14.980 27.447 1.00 23.48 112 LYS A N 1
ATOM 898 C CA . LYS A 1 115 ? -13.822 -14.377 28.697 1.00 25.98 112 LYS A CA 1
ATOM 899 C C . LYS A 1 115 ? -14.567 -13.071 28.940 1.00 26.14 112 LYS A C 1
ATOM 900 O O . LYS A 1 115 ? -14.553 -12.160 28.117 1.00 25.81 112 LYS A O 1
ATOM 906 N N . ASP A 1 116 ? -15.169 -12.933 30.127 1.00 29.91 113 ASP A N 1
ATOM 907 C CA . ASP A 1 116 ? -16.013 -11.753 30.428 1.00 31.91 113 ASP A CA 1
ATOM 908 C C . ASP A 1 116 ? -16.959 -11.302 29.277 1.00 25.29 113 ASP A C 1
ATOM 909 O O . ASP A 1 116 ? -17.136 -10.099 29.020 1.00 33.44 113 ASP A O 1
ATOM 914 N N . GLY A 1 117 ? -17.558 -12.284 28.588 1.00 24.79 114 GLY A N 1
ATOM 915 C CA . GLY A 1 117 ? -18.567 -11.968 27.568 1.00 24.98 114 GLY A CA 1
ATOM 916 C C . GLY A 1 117 ? -17.980 -11.647 26.181 1.00 25.20 114 GLY A C 1
ATOM 917 O O . GLY A 1 117 ? -18.784 -11.457 25.195 1.00 23.95 114 GLY A O 1
ATOM 918 N N . LYS A 1 118 ? -16.646 -11.626 26.079 1.00 19.43 115 LYS A N 1
ATOM 919 C CA . LYS A 1 118 ? -15.965 -11.386 24.790 1.00 17.91 115 LYS A CA 1
ATOM 920 C C . LYS A 1 118 ? -15.391 -12.664 24.205 1.00 15.17 115 LYS A C 1
ATOM 921 O O . LYS A 1 118 ? -15.073 -13.565 24.992 1.00 18.00 115 LYS A O 1
ATOM 927 N N . LEU A 1 119 ? -15.246 -12.696 22.877 1.00 13.66 116 LEU A N 1
ATOM 928 C CA . LEU A 1 119 ? -14.558 -13.814 22.295 1.00 13.23 116 LEU A CA 1
ATOM 929 C C . LEU A 1 119 ? -13.093 -13.449 22.168 1.00 12.87 116 LEU A C 1
ATOM 930 O O . LEU A 1 119 ? -12.731 -12.409 21.533 1.00 13.59 116 LEU A O 1
ATOM 935 N N . VAL A 1 120 ? -12.206 -14.224 22.797 1.00 12.99 117 VAL A N 1
ATOM 936 C CA . VAL A 1 120 ? -10.776 -13.958 22.840 1.00 12.32 117 VAL A CA 1
ATOM 937 C C . VAL A 1 120 ? -10.128 -15.029 21.963 1.00 11.61 117 VAL A C 1
ATOM 938 O O . VAL A 1 120 ? -10.207 -16.228 22.231 1.00 12.31 117 VAL A O 1
ATOM 942 N N . VAL A 1 121 ? -9.516 -14.534 20.873 1.00 11.32 118 VAL A N 1
ATOM 943 C CA . VAL A 1 121 ? -8.923 -15.366 19.861 1.00 10.68 118 VAL A CA 1
ATOM 944 C C . VAL A 1 121 ? -7.408 -15.200 19.979 1.00 11.36 118 VAL A C 1
ATOM 945 O O . VAL A 1 121 ? -6.901 -14.079 19.849 1.00 13.49 118 VAL A O 1
ATOM 949 N N . GLU A 1 122 ? -6.690 -16.271 20.221 1.00 10.62 119 GLU A N 1
ATOM 950 C CA . GLU A 1 122 ? -5.238 -16.235 20.382 1.00 10.67 119 GLU A CA 1
ATOM 951 C C . GLU A 1 122 ? -4.596 -17.110 19.348 1.00 10.66 119 GLU A C 1
ATOM 952 O O . GLU A 1 122 ? -5.016 -18.237 19.163 1.00 11.69 119 GLU A O 1
ATOM 958 N N . CYS A 1 123 ? -3.483 -16.652 18.814 1.00 11.51 120 CYS A N 1
ATOM 959 C CA A CYS A 1 123 ? -2.730 -17.385 17.781 0.50 10.93 120 CYS A CA 1
ATOM 960 C CA B CYS A 1 123 ? -2.773 -17.414 17.836 0.50 11.87 120 CYS A CA 1
ATOM 961 C C . CYS A 1 123 ? -1.297 -17.491 18.212 1.00 10.88 120 CYS A C 1
ATOM 962 O O . CYS A 1 123 ? -0.791 -16.581 18.846 1.00 11.23 120 CYS A O 1
ATOM 967 N N . VAL A 1 124 ? -0.654 -18.563 17.817 1.00 9.92 121 VAL A N 1
ATOM 968 C CA . VAL A 1 124 ? 0.774 -18.698 18.063 1.00 10.20 121 VAL A CA 1
ATOM 969 C C . VAL A 1 124 ? 1.419 -19.532 16.966 1.00 9.32 121 VAL A C 1
ATOM 970 O O . VAL A 1 124 ? 0.885 -20.537 16.505 1.00 10.20 121 VAL A O 1
ATOM 974 N N . MET A 1 125 ? 2.635 -19.127 16.618 1.00 9.37 122 MET A N 1
ATOM 975 C CA . MET A 1 125 ? 3.539 -19.953 15.782 1.00 9.21 122 MET A CA 1
ATOM 976 C C . MET A 1 125 ? 4.958 -19.698 16.318 1.00 9.18 122 MET A C 1
ATOM 977 O O . MET A 1 125 ? 5.375 -18.567 16.379 1.00 9.32 122 MET A O 1
ATOM 982 N N . ASN A 1 126 ? 5.618 -20.757 16.790 1.00 9.33 123 ASN A N 1
ATOM 983 C CA . ASN A 1 126 ? 7.015 -20.628 17.189 1.00 9.95 123 ASN A CA 1
ATOM 984 C C . ASN A 1 126 ? 7.200 -19.503 18.227 1.00 9.71 123 ASN A C 1
ATOM 985 O O . ASN A 1 126 ? 8.124 -18.680 18.136 1.00 10.26 123 ASN A O 1
ATOM 990 N N . ASN A 1 127 ? 6.286 -19.475 19.228 1.00 9.68 124 ASN A N 1
ATOM 991 C CA . ASN A 1 127 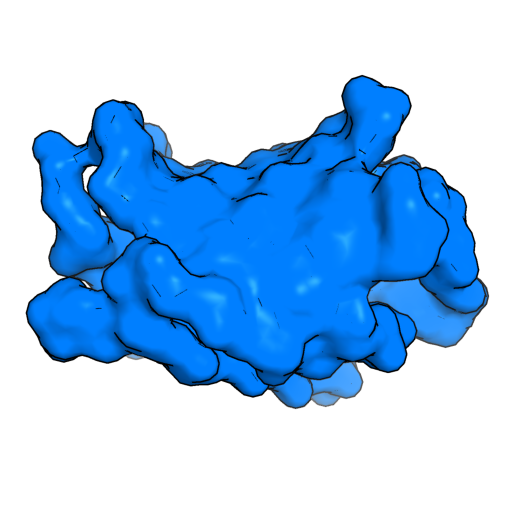? 6.286 -18.500 20.335 1.00 10.26 124 ASN A CA 1
ATOM 992 C C . ASN A 1 127 ? 5.952 -17.071 19.928 1.00 10.47 124 ASN A C 1
ATOM 993 O O . ASN A 1 127 ? 5.979 -16.168 20.766 1.00 11.53 124 ASN A O 1
ATOM 998 N N . VAL A 1 128 ? 5.622 -16.813 18.645 1.00 9.61 125 VAL A N 1
ATOM 999 C CA . VAL A 1 128 ? 5.141 -15.502 18.194 1.00 9.48 125 VAL A CA 1
ATOM 1000 C C . VAL A 1 128 ? 3.619 -15.511 18.325 1.00 10.16 125 VAL A C 1
ATOM 1001 O O . VAL A 1 128 ? 2.949 -16.356 17.724 1.00 11.20 125 VAL A O 1
ATOM 1005 N N . THR A 1 129 ? 3.114 -14.611 19.138 1.00 10.69 126 THR A N 1
ATOM 1006 C CA . THR A 1 129 ? 1.760 -14.643 19.608 1.00 11.57 126 THR A CA 1
ATOM 1007 C C . THR A 1 129 ? 0.949 -13.454 19.118 1.00 11.75 126 THR A C 1
ATOM 1008 O O . THR A 1 129 ? 1.441 -12.372 18.852 1.00 14.73 126 THR A O 1
ATOM 1012 N N . CYS A 1 130 ? -0.369 -13.618 19.100 1.00 11.75 127 CYS A N 1
ATOM 1013 C CA A CYS A 1 130 ? -1.296 -12.540 18.886 0.50 11.59 127 CYS A CA 1
ATOM 1014 C CA B CYS A 1 130 ? -1.329 -12.553 18.836 0.50 12.05 127 CYS A CA 1
ATOM 1015 C C . CYS A 1 130 ? -2.567 -12.828 19.667 1.00 10.50 127 CYS A C 1
ATOM 1016 O O . CYS A 1 130 ? -2.879 -13.973 19.959 1.00 12.17 127 CYS A O 1
ATOM 1021 N N . THR A 1 131 ? -3.228 -11.748 20.075 1.00 11.40 128 THR A N 1
ATOM 1022 C CA . THR A 1 131 ? -4.504 -11.804 20.732 1.00 11.15 128 THR A CA 1
ATOM 1023 C C . THR A 1 131 ? -5.465 -10.813 20.050 1.00 10.99 128 THR A C 1
ATOM 1024 O O . THR A 1 131 ? -5.136 -9.627 19.933 1.00 11.46 128 THR A O 1
ATOM 1028 N N . ARG A 1 132 ? -6.610 -11.318 19.647 1.00 11.54 129 ARG A N 1
ATOM 1029 C CA . ARG A 1 132 ? -7.681 -10.557 18.965 1.00 10.82 129 ARG A CA 1
ATOM 1030 C C . ARG A 1 132 ? -8.980 -10.738 19.757 1.00 12.09 129 ARG A C 1
ATOM 1031 O O . ARG A 1 132 ? -9.358 -11.858 20.046 1.00 13.92 129 ARG A O 1
ATOM 1039 N N . ILE A 1 133 ? -9.581 -9.645 20.146 1.00 11.83 130 ILE A N 1
ATOM 1040 C CA . ILE A 1 133 ? -10.762 -9.626 20.973 1.00 12.20 130 ILE A CA 1
ATOM 1041 C C . ILE A 1 133 ? -11.926 -9.139 20.136 1.00 12.36 130 ILE A C 1
ATOM 1042 O O . ILE A 1 133 ? -11.820 -8.116 19.446 1.00 12.83 130 ILE A O 1
ATOM 1047 N N . TYR A 1 134 ? -13.016 -9.888 20.277 1.00 12.66 131 TYR A N 1
ATOM 1048 C CA . TYR A 1 134 ? -14.263 -9.611 19.533 1.00 13.12 131 TYR A CA 1
ATOM 1049 C C . TYR A 1 134 ? -15.444 -9.442 20.523 1.00 14.14 131 TYR A C 1
ATOM 1050 O O . TYR A 1 134 ? -15.492 -10.114 21.523 1.00 15.68 131 TYR A O 1
ATOM 1059 N N A GLU A 1 135 ? -16.345 -8.536 20.212 0.50 14.90 132 GLU A N 1
ATOM 1060 N N B GLU A 1 135 ? -16.333 -8.519 20.232 0.50 14.62 132 GLU A N 1
ATOM 1061 C CA A GLU A 1 135 ? -17.558 -8.337 21.002 0.50 15.16 132 GLU A CA 1
ATOM 1062 C CA B GLU A 1 135 ? -17.545 -8.317 21.029 0.50 14.98 132 GLU A CA 1
ATOM 1063 C C A GLU A 1 135 ? -18.749 -8.890 20.261 0.50 16.63 132 GLU A C 1
ATOM 1064 C C B GLU A 1 135 ? -18.721 -8.902 20.277 0.50 16.18 132 GLU A C 1
ATOM 1065 O O A GLU A 1 135 ? -18.834 -8.847 19.024 0.50 15.43 132 GLU A O 1
ATOM 1066 O O B GLU A 1 135 ? -18.767 -8.876 19.038 0.50 15.79 132 GLU A O 1
ATOM 1077 N N . LYS A 1 136 ? -19.680 -9.442 21.019 1.00 18.57 133 LYS A N 1
ATOM 1078 C CA A LYS A 1 136 ? -20.849 -10.070 20.444 0.50 18.35 133 LYS A CA 1
ATOM 1079 C CA B LYS A 1 136 ? -20.850 -10.062 20.455 0.50 18.33 133 LYS A CA 1
ATOM 1080 C C . LYS A 1 136 ? -21.671 -8.977 19.853 1.00 18.39 133 LYS A C 1
ATOM 1081 O O . LYS A 1 136 ? -21.948 -7.954 20.541 1.00 20.28 133 LYS A O 1
ATOM 1092 N N . VAL A 1 137 ? -22.126 -9.175 18.603 1.00 16.43 134 VAL A N 1
ATOM 1093 C CA . VAL A 1 137 ? -23.060 -8.275 17.937 1.00 18.02 134 VAL A CA 1
ATOM 1094 C C . VAL A 1 137 ? -24.252 -9.007 17.334 1.00 18.64 134 VAL A C 1
ATOM 1095 O O . VAL A 1 137 ? -24.280 -10.209 17.196 1.00 25.60 134 VAL A O 1
ATOM 1099 N N . GLU A 1 138 ? -25.275 -8.230 17.029 1.00 24.04 135 GLU A N 1
ATOM 1100 C CA . GLU A 1 138 ? -26.441 -8.855 16.366 1.00 24.74 135 GLU A CA 1
ATOM 1101 C C . GLU A 1 138 ? -26.235 -9.061 14.812 1.00 21.99 135 GLU A C 1
ATOM 1102 O O . GLU A 1 138 ? -26.793 -9.933 14.129 1.00 22.81 135 GLU A O 1
#

Solvent-accessible surface area: 7447 Å² total; per-residue (Å²): 107,50,13,88,90,4,62,21,75,5,121,11,69,58,47,148,33,40,68,93,10,18,113,62,28,64,12,45,102,70,51,55,122,54,15,65,118,15,133,10,25,4,32,0,67,13,112,52,141,86,1,38,3,61,43,53,24,144,79,77,65,38,104,28,72,14,44,25,44,102,146,39,126,12,70,12,51,34,48,38,129,2,84,0,26,0,60,56,64,148,30,15,0,44,1,52,3,77,33,125,88,80,97,3,37,20,37,20,64,74,121,138,50,76,0,12,11,63,11,53,9,103,139,40,84,3,46,21,45,11,65,101,23,221

Radius of gyration: 13.92 Å; Cα contacts (8 Å, |Δi|>4): 349; chains: 1; bounding box: 34×32×30 Å

B-factor: mean 18.28, std 8.56, range [9.18, 62.02]

Nearest PDB structures (foldseek):
  7fyd-assembly1_A  TM=1.004E+00  e=1.585E-21  Homo sapiens
  3nr3-assembly1_A  TM=9.704E-01  e=1.211E-16  Homo sapiens
  6sts-assembly2_B  TM=9.655E-01  e=1.345E-16  Homo sapiens
  6aq1-assembly1_A  TM=9.766E-01  e=4.249E-16  Homo sapiens
  7yf1-assembly1_A  TM=9.777E-01  e=2.650E-15  Mus musculus

GO terms:
  GO:0005324 long-chain fatty acid transmembrane transporter activity (F, IMP)
  GO:0015909 long-chain fatty acid transport (P, IMP)
  GO:1990379 lipid transport across blood-brain barrier (P, IMP)
  GO:0005504 fatty acid binding (F, IDA)
  GO:0005634 nucleus (C, IDA)
  GO:0005737 cytoplasm (C, IDA)
  GO:0042802 identical protein binding (F, IDA)
  GO:0005737 cytoplasm (C, EXP)
  GO:0005504 fatty acid binding (F, TAS)
  GO:0008289 lipid binding (F, TAS)
  GO:0006629 lipid metabolic process (P, TAS)
  GO:0008544 epidermis development (P, TAS)
  GO:0035578 azurophil granule lumen (C, TAS)
  GO:0005319 lipid carrier activity (F, TAS)
  GO:0005576 extracellular region (C, TAS)
  GO:0005654 nucleoplasm (C, TAS)
  GO:0005829 cytosol (C, TAS)
  GO:0005886 plasma membrane (C, TAS)
  GO:0030667 secretory granule membrane (C, TAS)
  GO:0019433 triglyceride catabolic process (P, TAS)